Protein AF-A0A8T7GHE5-F1 (afdb_monomer_lite)

pLDDT: mean 70.97, std 9.48, range [41.5, 89.88]

Secondary structure (DSSP, 8-state):
--HHHHHHHHHHHHHHHHHHHHHHHHHHHHHHHHHHHHHHHHHHHHHHHHHHHHHH-HHHHHHHHHSHHHHHHHHHHHHHHHHHHHHHHHHHHHHHHHHHHHHHHHHHHHHHHHHHHHHHHHHH----

Structure (mmCIF, N/CA/C/O backbone):
data_AF-A0A8T7GHE5-F1
#
_entry.id   AF-A0A8T7GHE5-F1
#
loop_
_atom_site.group_PDB
_atom_site.id
_atom_site.type_symbol
_atom_site.label_atom_id
_atom_site.label_alt_id
_atom_site.label_comp_id
_atom_site.label_asym_id
_atom_site.label_entity_id
_atom_site.label_seq_id
_atom_site.pdbx_PDB_ins_code
_atom_site.Cartn_x
_atom_site.Cartn_y
_atom_site.Cartn_z
_atom_site.occupancy
_atom_site.B_iso_or_equiv
_atom_site.auth_seq_id
_atom_site.auth_comp_id
_atom_site.auth_asym_id
_atom_site.auth_atom_id
_atom_site.pdbx_PDB_model_num
ATOM 1 N N . MET A 1 1 ? -44.498 -26.209 32.058 1.00 56.53 1 MET A N 1
ATOM 2 C CA . MET A 1 1 ? -44.330 -24.821 31.568 1.00 56.53 1 MET A CA 1
ATOM 3 C C . MET A 1 1 ? -42.927 -24.287 31.841 1.00 56.53 1 MET A C 1
ATOM 5 O O . MET A 1 1 ? -42.505 -23.385 31.134 1.00 56.53 1 MET A O 1
ATOM 9 N N . ASP A 1 2 ? -42.185 -24.849 32.802 1.00 56.47 2 ASP A N 1
ATOM 10 C CA . ASP A 1 2 ? -40.830 -24.379 33.120 1.00 56.47 2 ASP A CA 1
ATOM 11 C C . ASP A 1 2 ? -39.740 -24.951 32.194 1.00 56.47 2 ASP A C 1
ATOM 13 O O . ASP A 1 2 ? -38.809 -24.230 31.855 1.00 56.47 2 ASP A O 1
ATOM 17 N N . GLU A 1 3 ? -39.890 -26.183 31.695 1.00 55.53 3 GLU A N 1
ATOM 18 C CA . GLU A 1 3 ? -38.940 -26.839 30.767 1.00 55.53 3 GLU A CA 1
ATOM 19 C C . GLU A 1 3 ? -38.733 -26.072 29.448 1.00 55.53 3 GLU A C 1
ATOM 21 O O . GLU A 1 3 ? -37.600 -25.830 29.040 1.00 55.53 3 GLU A O 1
ATOM 26 N N . GLU A 1 4 ? -39.811 -25.569 28.842 1.00 56.84 4 GLU A N 1
ATOM 27 C CA . GLU A 1 4 ? -39.770 -24.800 27.585 1.00 56.84 4 GLU A CA 1
ATOM 28 C C . GLU A 1 4 ? -39.007 -23.465 27.737 1.00 56.84 4 GLU A C 1
ATOM 30 O O . GLU A 1 4 ? -38.399 -22.944 26.799 1.00 56.84 4 GLU A O 1
ATOM 35 N N . LYS A 1 5 ? -38.982 -22.908 28.956 1.00 54.00 5 LYS A N 1
ATOM 36 C CA . LYS A 1 5 ? -38.286 -21.652 29.264 1.00 54.00 5 LYS A CA 1
ATOM 37 C C . LYS A 1 5 ? -36.775 -21.851 29.436 1.00 54.00 5 LYS A C 1
ATOM 39 O O . LYS A 1 5 ? -36.015 -20.914 29.172 1.00 54.00 5 LYS A O 1
ATOM 44 N N . TYR A 1 6 ? -36.348 -23.041 29.869 1.00 58.84 6 TYR A N 1
ATOM 45 C CA . TYR A 1 6 ? -34.935 -23.407 29.994 1.00 58.84 6 TYR A CA 1
ATOM 46 C C . TYR A 1 6 ? -34.297 -23.672 28.623 1.00 58.84 6 TYR A C 1
ATOM 48 O O . TYR A 1 6 ? -33.213 -23.145 28.365 1.00 58.84 6 TYR A O 1
ATOM 56 N N . GLU A 1 7 ? -34.993 -24.363 27.713 1.00 58.00 7 GLU A N 1
ATOM 57 C CA . GLU A 1 7 ? -34.491 -24.622 26.352 1.00 58.00 7 GLU A CA 1
ATOM 58 C C . GLU A 1 7 ? -34.291 -23.328 25.541 1.00 58.00 7 GLU A C 1
ATOM 60 O O . GLU A 1 7 ? -33.231 -23.123 24.944 1.00 58.00 7 GLU A O 1
ATOM 65 N N . LEU A 1 8 ? -35.233 -22.375 25.607 1.00 59.00 8 LEU A N 1
ATOM 66 C CA . LEU A 1 8 ? -35.065 -21.079 24.932 1.00 59.00 8 LEU A CA 1
ATOM 67 C C . LEU A 1 8 ? -33.901 -20.240 25.480 1.00 59.00 8 LEU A C 1
ATOM 69 O O . LEU A 1 8 ? -33.320 -19.423 24.756 1.00 59.00 8 LEU A O 1
ATOM 73 N N . HIS A 1 9 ? -33.573 -20.382 26.767 1.00 60.34 9 HIS A N 1
ATOM 74 C CA . HIS A 1 9 ? -32.455 -19.655 27.367 1.00 60.34 9 HIS A CA 1
ATOM 75 C C . HIS A 1 9 ? -31.099 -20.206 26.911 1.00 60.34 9 HIS A C 1
ATOM 77 O O . HIS A 1 9 ? -30.161 -19.420 26.748 1.00 60.34 9 HIS A O 1
ATOM 83 N N . GLU A 1 10 ? -30.999 -21.513 26.659 1.00 66.62 10 GLU A N 1
ATOM 84 C CA . GLU A 1 10 ? -29.804 -22.137 26.086 1.00 66.62 10 GLU A CA 1
ATOM 85 C C . GLU A 1 10 ? -29.633 -21.836 24.596 1.00 66.62 10 GLU A C 1
ATOM 87 O O . GLU A 1 10 ? -28.535 -21.446 24.189 1.00 66.62 10 GLU A O 1
ATOM 92 N N . GLU A 1 11 ? -30.700 -21.903 23.794 1.00 69.25 11 GLU A N 1
ATOM 93 C CA . GLU A 1 11 ? -30.634 -21.544 22.370 1.00 69.25 11 GLU A CA 1
ATOM 94 C C . GLU A 1 11 ? -30.195 -20.091 22.164 1.00 69.25 11 GLU A C 1
ATOM 96 O O . GLU A 1 11 ? -29.287 -19.815 21.373 1.00 69.25 11 GLU A O 1
ATOM 101 N N . ARG A 1 12 ? -30.762 -19.140 22.922 1.00 72.94 12 ARG A N 1
ATOM 102 C CA . ARG A 1 12 ? -30.337 -17.733 22.836 1.00 72.94 12 ARG A CA 1
ATOM 103 C C . ARG A 1 12 ? -28.883 -17.536 23.252 1.00 72.94 12 ARG A C 1
ATOM 105 O O . ARG A 1 12 ? -28.185 -16.739 22.625 1.00 72.94 12 ARG A O 1
ATOM 112 N N . LYS A 1 13 ? -28.409 -18.256 24.275 1.00 78.88 13 LYS A N 1
ATOM 113 C CA . LYS A 1 13 ? -26.992 -18.240 24.679 1.00 78.88 13 LYS A CA 1
ATOM 114 C C . LYS A 1 13 ? -26.090 -18.743 23.553 1.00 78.88 13 LYS A C 1
ATOM 116 O O . LYS A 1 13 ? -25.056 -18.130 23.303 1.00 78.88 13 LYS A O 1
ATOM 121 N N . ASN A 1 14 ? -26.496 -19.806 22.861 1.00 81.44 14 ASN A N 1
ATOM 122 C CA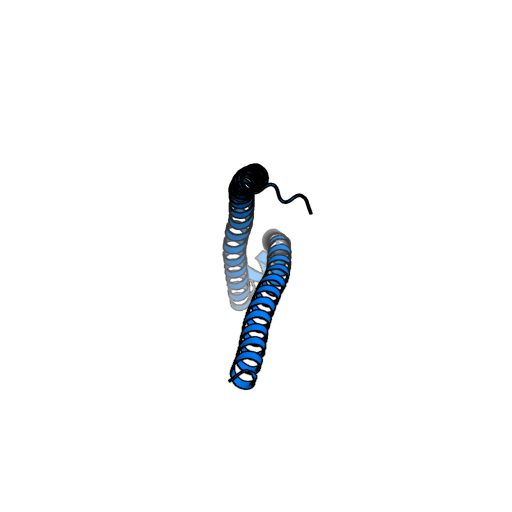 . ASN A 1 14 ? -25.753 -20.363 21.732 1.00 81.44 14 ASN A CA 1
ATOM 123 C C . ASN A 1 14 ? -25.684 -19.396 20.546 1.00 81.44 14 ASN A C 1
ATOM 125 O O . ASN A 1 14 ? -24.605 -19.188 19.997 1.00 81.44 14 ASN A O 1
ATOM 129 N N . VAL A 1 15 ? -26.793 -18.746 20.179 1.00 84.56 15 VAL A N 1
ATOM 130 C CA . VAL A 1 15 ? -26.804 -17.762 19.081 1.00 84.56 15 VAL A CA 1
ATOM 131 C C . VAL A 1 15 ? -25.948 -16.539 19.419 1.00 84.56 15 VAL A C 1
ATOM 133 O O . VAL A 1 15 ? -25.176 -16.075 18.579 1.00 84.56 15 VAL A O 1
ATOM 136 N N . LEU A 1 16 ? -26.033 -16.035 20.653 1.00 82.44 16 LEU A N 1
ATOM 137 C CA . LEU A 1 16 ? -25.201 -14.919 21.113 1.00 82.44 16 LEU A CA 1
ATOM 138 C C . LEU A 1 16 ? -23.711 -15.282 21.105 1.00 82.44 16 LEU A C 1
ATOM 140 O O . LEU A 1 16 ? -22.904 -14.495 20.619 1.00 82.44 16 LEU A O 1
ATOM 144 N N . TRP A 1 17 ? -23.354 -16.484 21.566 1.00 89.88 17 TRP A N 1
ATOM 145 C CA . TRP A 1 17 ? -21.979 -16.985 21.519 1.00 89.88 17 TRP A CA 1
ATOM 146 C C . TRP A 1 17 ? -21.460 -17.128 20.081 1.00 89.88 17 TRP A C 1
ATOM 148 O O . TRP A 1 17 ? -20.312 -16.791 19.797 1.00 89.88 17 TRP A O 1
ATOM 158 N N . LEU A 1 18 ? -22.315 -17.555 19.148 1.00 86.94 18 LEU A N 1
ATOM 159 C CA . LEU A 1 18 ? -21.964 -17.671 17.734 1.00 86.94 18 LEU A CA 1
ATOM 160 C C . LEU A 1 18 ? -21.682 -16.298 17.101 1.00 86.94 18 LEU A C 1
ATOM 162 O O . LEU A 1 18 ? -20.690 -16.136 16.392 1.00 86.94 18 LEU A O 1
ATOM 166 N N . ILE A 1 19 ? -22.521 -15.295 17.386 1.00 85.94 19 ILE A N 1
ATOM 167 C CA . ILE A 1 19 ? -22.314 -13.913 16.926 1.00 85.94 19 ILE A CA 1
ATOM 168 C C . ILE A 1 19 ? -21.015 -13.346 17.506 1.00 85.94 19 ILE A C 1
ATOM 170 O O . ILE A 1 19 ? -20.234 -12.739 16.772 1.00 85.94 19 ILE A O 1
ATOM 174 N N . ASP A 1 20 ? -20.756 -13.572 18.792 1.00 85.00 20 ASP A N 1
ATOM 175 C CA . ASP A 1 20 ? -19.546 -13.082 19.455 1.00 85.00 20 ASP A CA 1
ATOM 176 C C . ASP A 1 20 ? -18.280 -13.745 18.881 1.00 85.00 20 ASP A C 1
ATOM 178 O O . ASP A 1 20 ? -17.283 -13.077 18.589 1.00 85.00 20 ASP A O 1
ATOM 182 N N . SER A 1 21 ? -18.360 -15.044 18.576 1.00 85.75 21 SER A N 1
ATOM 183 C CA . SER A 1 21 ? -17.315 -15.794 17.872 1.00 85.75 21 SER A CA 1
ATOM 184 C C . SER A 1 21 ? -17.065 -15.246 16.460 1.00 85.75 21 SER A C 1
ATOM 186 O O . SER A 1 21 ? -15.915 -14.980 16.095 1.00 85.75 21 SER A O 1
ATOM 188 N N . PHE A 1 22 ? -18.118 -14.955 15.685 1.00 87.81 22 PHE A N 1
ATOM 189 C CA . PHE A 1 22 ? -17.979 -14.325 14.368 1.00 87.81 22 PHE A CA 1
ATOM 190 C C . PHE A 1 22 ? -17.341 -12.936 14.451 1.00 87.81 22 PHE A C 1
ATOM 192 O O . PHE A 1 22 ? -16.464 -12.611 13.648 1.00 87.81 22 PHE A O 1
ATOM 199 N N . ILE A 1 23 ? -17.729 -12.114 15.430 1.00 82.50 23 ILE A N 1
ATOM 200 C CA . ILE A 1 23 ? -17.133 -10.790 15.650 1.00 82.50 23 ILE A CA 1
ATOM 201 C C . ILE A 1 23 ? -15.643 -10.930 15.972 1.00 82.50 23 ILE A C 1
ATOM 203 O O . ILE A 1 23 ? -14.813 -10.216 15.395 1.00 82.50 23 ILE A O 1
ATOM 207 N N . HIS A 1 24 ? -15.287 -11.876 16.842 1.00 85.88 24 HIS A N 1
ATOM 208 C CA . HIS A 1 24 ? -13.900 -12.146 17.199 1.00 85.88 24 HIS A CA 1
ATOM 209 C C . HIS A 1 24 ? -13.077 -12.594 15.984 1.00 85.88 24 HIS A C 1
ATOM 211 O O . HIS A 1 24 ? -11.975 -12.088 15.744 1.00 85.88 24 HIS A O 1
ATOM 217 N N . GLN A 1 25 ? -13.639 -13.476 15.159 1.00 81.31 25 GLN A N 1
ATOM 218 C CA . GLN A 1 25 ? -12.991 -14.011 13.967 1.00 81.31 25 GLN A CA 1
ATOM 219 C C . GLN A 1 25 ? -12.811 -12.943 12.877 1.00 81.31 25 GLN A C 1
ATOM 221 O O . GLN A 1 25 ? -11.722 -12.813 12.313 1.00 81.31 25 GLN A O 1
ATOM 226 N N . ILE A 1 26 ? -13.821 -12.096 12.647 1.00 83.31 26 ILE A N 1
ATOM 227 C CA . ILE A 1 26 ? -13.737 -10.946 11.732 1.00 83.31 26 ILE A CA 1
ATOM 228 C C . ILE A 1 26 ? -12.665 -9.958 12.201 1.00 83.31 26 ILE A C 1
ATOM 230 O O . ILE A 1 26 ? -11.909 -9.420 11.388 1.00 83.31 26 ILE A O 1
ATOM 234 N N . ASN A 1 27 ? -12.581 -9.700 13.506 1.00 78.50 27 ASN A N 1
ATOM 235 C CA . ASN A 1 27 ? -11.590 -8.785 14.061 1.00 78.50 27 ASN A CA 1
ATOM 236 C C . ASN A 1 27 ? -10.160 -9.346 13.956 1.00 78.50 27 ASN A C 1
ATOM 238 O O . ASN A 1 27 ? -9.234 -8.616 13.601 1.00 78.50 27 ASN A O 1
ATOM 242 N N . SER A 1 28 ? -9.980 -10.646 14.202 1.00 77.75 28 SER A N 1
ATOM 243 C CA . SER A 1 28 ? -8.695 -11.334 14.032 1.00 77.75 28 SER A CA 1
ATOM 244 C C . SER A 1 28 ? -8.241 -11.327 12.567 1.00 77.75 28 SER A C 1
ATOM 246 O O . SER A 1 28 ? -7.113 -10.936 12.260 1.00 77.75 28 SER A O 1
ATOM 248 N N . MET A 1 29 ? -9.157 -11.620 11.636 1.00 73.50 29 MET A N 1
ATOM 249 C CA . MET A 1 29 ? -8.870 -11.575 10.202 1.00 73.50 29 MET A CA 1
ATOM 250 C C . MET A 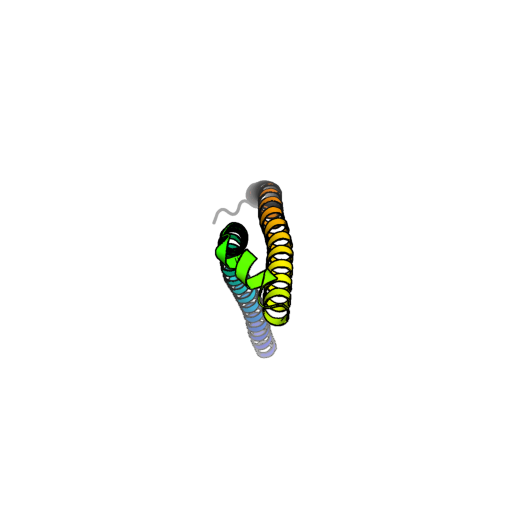1 29 ? -8.504 -10.162 9.735 1.00 73.50 29 MET A C 1
ATOM 252 O O . MET A 1 29 ? -7.563 -10.000 8.961 1.00 73.50 29 MET A O 1
ATOM 256 N N . ARG A 1 30 ? -9.168 -9.115 10.248 1.00 76.00 30 ARG A N 1
ATOM 257 C CA . ARG A 1 30 ? -8.782 -7.723 9.955 1.00 76.00 30 ARG A CA 1
ATOM 258 C C . ARG A 1 30 ? -7.375 -7.387 10.436 1.00 76.00 30 ARG A C 1
ATOM 260 O O . ARG A 1 30 ? -6.674 -6.678 9.724 1.00 76.00 30 ARG A O 1
ATOM 267 N N . LYS A 1 31 ? -6.946 -7.877 11.604 1.00 73.56 31 LYS A N 1
ATOM 268 C CA . LYS A 1 31 ? -5.572 -7.665 12.095 1.00 73.56 31 LYS A CA 1
ATOM 269 C C . LYS A 1 31 ? -4.543 -8.369 11.215 1.00 73.56 31 LYS A C 1
ATOM 271 O O . LYS A 1 31 ? -3.526 -7.765 10.889 1.00 73.56 31 LYS A O 1
ATOM 276 N N . PHE A 1 32 ? -4.828 -9.599 10.790 1.00 76.00 32 PHE A N 1
ATOM 277 C CA . PHE A 1 32 ? -3.961 -10.335 9.872 1.00 76.00 32 PHE A CA 1
ATOM 278 C C . PHE A 1 32 ? -3.864 -9.638 8.506 1.00 76.00 32 PHE A C 1
ATOM 280 O O . PHE A 1 32 ? -2.768 -9.349 8.034 1.00 76.00 32 PHE A O 1
ATOM 287 N N . LEU A 1 33 ? -5.005 -9.262 7.920 1.00 74.50 33 LEU A N 1
ATOM 288 C CA . LEU A 1 33 ? -5.073 -8.510 6.663 1.00 74.50 33 LEU A CA 1
ATOM 289 C C . LEU A 1 33 ? -4.388 -7.141 6.765 1.00 74.50 33 LEU A C 1
ATOM 291 O O . LEU A 1 33 ? -3.714 -6.730 5.827 1.00 74.50 33 LEU A O 1
ATOM 295 N N . ALA A 1 34 ? -4.518 -6.444 7.896 1.00 69.00 34 ALA A N 1
ATOM 296 C CA . ALA A 1 34 ? -3.808 -5.191 8.136 1.00 69.00 34 ALA A CA 1
ATOM 297 C C . ALA A 1 34 ? -2.291 -5.410 8.216 1.00 69.00 34 ALA A C 1
ATOM 299 O O . ALA A 1 34 ? -1.542 -4.636 7.630 1.00 69.00 34 ALA A O 1
ATOM 300 N N . GLY A 1 35 ? -1.833 -6.481 8.872 1.00 73.44 35 GLY A N 1
ATOM 301 C CA . GLY A 1 35 ? -0.420 -6.869 8.888 1.00 73.44 35 GLY A CA 1
ATOM 302 C C . GLY A 1 35 ? 0.130 -7.151 7.486 1.00 73.44 35 GLY A C 1
ATOM 303 O O . GLY A 1 35 ? 1.189 -6.640 7.128 1.00 73.44 35 GLY A O 1
ATOM 304 N N . VAL A 1 36 ? -0.627 -7.883 6.662 1.00 77.38 36 VAL A N 1
ATOM 305 C CA . VAL A 1 36 ? -0.289 -8.157 5.253 1.00 77.38 36 VAL A CA 1
ATOM 306 C C . VAL A 1 36 ? -0.305 -6.880 4.400 1.00 77.38 36 VAL A C 1
ATOM 308 O O . VAL A 1 36 ? 0.552 -6.687 3.542 1.00 77.38 36 VAL A O 1
ATOM 311 N N . ALA A 1 37 ? -1.240 -5.960 4.641 1.00 73.19 37 ALA A N 1
ATOM 312 C CA . ALA A 1 37 ? -1.266 -4.676 3.944 1.00 73.19 37 ALA A CA 1
ATOM 313 C C . ALA A 1 37 ? -0.047 -3.808 4.305 1.00 73.19 37 ALA A C 1
ATOM 315 O O . ALA A 1 37 ? 0.548 -3.182 3.431 1.00 73.19 37 ALA A O 1
ATOM 316 N N . ILE A 1 38 ? 0.368 -3.805 5.575 1.00 73.44 38 ILE A N 1
ATOM 317 C CA . ILE A 1 38 ? 1.554 -3.073 6.038 1.00 73.44 38 ILE A CA 1
ATOM 318 C C . ILE A 1 38 ? 2.834 -3.651 5.417 1.00 73.44 38 ILE A C 1
ATOM 320 O O . ILE A 1 38 ? 3.700 -2.885 4.994 1.00 73.44 38 ILE A O 1
ATOM 324 N N . SER A 1 39 ? 2.955 -4.977 5.292 1.00 79.94 39 SER A N 1
ATOM 325 C CA . SER A 1 39 ? 4.114 -5.590 4.629 1.00 79.94 39 SER A CA 1
ATOM 326 C C . SER A 1 39 ? 4.150 -5.292 3.126 1.00 79.94 39 SER A C 1
ATOM 328 O O . SER A 1 39 ? 5.218 -4.994 2.588 1.00 79.94 39 SER A O 1
ATOM 330 N N . ALA A 1 40 ? 2.992 -5.258 2.458 1.00 75.12 40 ALA A N 1
ATOM 331 C CA . ALA A 1 40 ? 2.890 -4.833 1.064 1.00 75.12 40 ALA A CA 1
ATOM 332 C C . ALA A 1 40 ? 3.325 -3.368 0.868 1.00 75.12 40 ALA A C 1
ATOM 334 O O . ALA A 1 40 ? 4.010 -3.057 -0.107 1.00 75.12 40 ALA A O 1
ATOM 335 N N . ILE A 1 41 ? 3.009 -2.475 1.815 1.00 73.38 41 ILE A N 1
ATOM 336 C CA . ILE A 1 41 ? 3.441 -1.067 1.780 1.00 73.38 41 ILE A CA 1
ATOM 337 C C . ILE A 1 41 ? 4.968 -0.938 1.831 1.00 73.38 41 ILE A C 1
ATOM 339 O O . ILE A 1 41 ? 5.500 -0.043 1.185 1.00 73.38 41 ILE A O 1
ATOM 343 N N . VAL A 1 42 ? 5.679 -1.819 2.546 1.00 75.44 42 VAL A N 1
ATOM 344 C CA . VAL A 1 42 ? 7.157 -1.822 2.604 1.00 75.44 42 VAL A CA 1
ATOM 345 C C . VAL A 1 42 ? 7.780 -2.515 1.387 1.00 75.44 42 VAL A C 1
ATOM 347 O O . VAL A 1 42 ? 8.812 -2.070 0.889 1.00 75.44 42 VAL A O 1
ATOM 350 N N . MET A 1 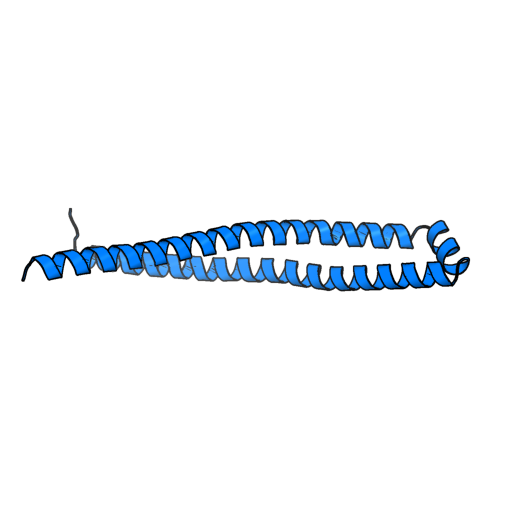43 ? 7.141 -3.557 0.848 1.00 77.12 43 MET A N 1
ATOM 351 C CA . MET A 1 43 ? 7.592 -4.212 -0.389 1.00 77.12 43 MET A CA 1
ATOM 352 C C . MET A 1 43 ? 7.415 -3.341 -1.640 1.00 77.12 43 MET A C 1
ATOM 354 O O . MET A 1 43 ? 8.189 -3.451 -2.587 1.00 77.12 43 MET A O 1
ATOM 358 N N . THR A 1 44 ? 6.437 -2.435 -1.632 1.00 77.75 44 THR A N 1
ATOM 359 C CA . THR A 1 44 ? 6.161 -1.487 -2.725 1.00 77.75 44 THR A CA 1
ATOM 360 C C . THR A 1 44 ? 7.376 -0.605 -3.076 1.00 77.75 44 THR A C 1
ATOM 362 O O . THR A 1 44 ? 7.842 -0.668 -4.212 1.00 77.75 44 THR A O 1
ATOM 365 N N . PRO A 1 45 ? 7.967 0.184 -2.153 1.00 78.06 45 PRO A N 1
ATOM 366 C CA . PRO A 1 45 ? 9.152 0.982 -2.453 1.00 78.06 45 PRO A CA 1
ATOM 367 C C . PRO A 1 45 ? 10.368 0.119 -2.802 1.00 78.06 45 PRO A C 1
ATOM 369 O O . PRO A 1 45 ? 11.181 0.553 -3.610 1.00 78.06 45 PRO A O 1
ATOM 372 N N . PHE A 1 46 ? 10.478 -1.102 -2.264 1.00 75.38 46 PHE A N 1
ATOM 373 C CA . PHE A 1 46 ? 11.549 -2.030 -2.634 1.00 75.38 46 PHE A CA 1
ATOM 374 C C . PHE A 1 46 ? 11.461 -2.434 -4.113 1.00 75.38 46 PHE A C 1
ATOM 376 O O . PHE A 1 46 ? 12.461 -2.374 -4.824 1.00 75.38 46 PHE A O 1
ATOM 383 N N . ALA A 1 47 ? 10.260 -2.751 -4.606 1.00 79.19 47 ALA A N 1
ATOM 384 C CA . ALA A 1 47 ? 10.021 -3.059 -6.015 1.00 79.19 47 ALA A CA 1
ATOM 385 C C . ALA A 1 47 ? 10.294 -1.857 -6.941 1.00 79.19 47 ALA A C 1
ATOM 387 O O . ALA A 1 47 ? 10.921 -2.027 -7.987 1.00 79.19 47 ALA A O 1
ATOM 388 N N . ILE A 1 48 ? 9.894 -0.639 -6.544 1.00 74.25 48 ILE A N 1
ATOM 389 C CA . ILE A 1 48 ? 10.220 0.594 -7.293 1.00 74.25 48 ILE A CA 1
ATOM 390 C C . ILE A 1 48 ? 11.731 0.774 -7.373 1.00 74.25 48 ILE A C 1
ATOM 392 O O . ILE A 1 48 ? 12.265 1.041 -8.447 1.00 74.25 48 ILE A O 1
ATOM 396 N N . LEU A 1 49 ? 12.420 0.635 -6.239 1.00 77.44 49 LEU A N 1
ATOM 397 C CA . LEU A 1 49 ? 13.857 0.856 -6.152 1.00 77.44 49 LEU A CA 1
ATOM 398 C C . LEU A 1 49 ? 14.615 -0.120 -7.056 1.00 77.44 49 LEU A C 1
ATOM 400 O O . LEU A 1 49 ? 15.494 0.297 -7.804 1.00 77.44 49 LEU A O 1
ATOM 404 N N . LEU A 1 50 ? 14.216 -1.394 -7.048 1.00 73.75 50 LEU A N 1
ATOM 405 C CA . LEU A 1 50 ? 14.759 -2.428 -7.929 1.00 73.75 50 LEU A CA 1
ATOM 406 C C . LEU A 1 50 ? 14.493 -2.121 -9.408 1.00 73.75 50 LEU A C 1
ATOM 408 O O . LEU A 1 50 ? 15.402 -2.231 -10.228 1.00 73.75 50 LEU A O 1
ATOM 412 N N . SER A 1 51 ? 13.277 -1.680 -9.741 1.00 75.12 51 SER A N 1
ATOM 413 C CA . SER A 1 51 ? 12.895 -1.294 -11.103 1.00 75.12 51 SER A CA 1
ATOM 414 C C . SER A 1 51 ? 13.731 -0.121 -11.627 1.00 75.12 51 SER A C 1
ATOM 416 O O . SER A 1 51 ? 14.224 -0.169 -12.752 1.00 75.12 51 SER A O 1
ATOM 418 N N . VAL A 1 52 ? 13.907 0.934 -10.826 1.00 77.00 52 VAL A N 1
ATOM 419 C CA . VAL A 1 52 ? 14.700 2.117 -11.201 1.00 77.00 52 VAL A CA 1
ATOM 420 C C . VAL A 1 52 ? 16.186 1.773 -11.290 1.00 77.00 52 VAL A C 1
ATOM 422 O O . VAL A 1 52 ? 16.864 2.218 -12.213 1.00 77.00 52 VAL A O 1
ATOM 425 N N . TYR A 1 53 ? 16.693 0.949 -10.370 1.00 77.94 53 TYR A N 1
ATOM 426 C CA . TYR A 1 53 ? 18.083 0.496 -10.378 1.00 77.94 53 TYR A CA 1
ATOM 427 C C . TYR A 1 53 ? 18.433 -0.276 -11.657 1.00 77.94 53 TYR A C 1
ATOM 429 O O . TYR A 1 53 ? 19.469 -0.018 -12.269 1.00 77.94 53 TYR A O 1
ATOM 437 N N . LEU A 1 54 ? 17.544 -1.168 -12.103 1.00 72.94 54 LEU A N 1
ATOM 438 C CA . LEU A 1 54 ? 17.700 -1.899 -13.362 1.00 72.94 54 LEU A CA 1
ATOM 439 C C . LEU A 1 54 ? 17.679 -0.975 -14.586 1.00 72.94 54 LEU A C 1
ATOM 441 O O . LEU A 1 54 ? 18.506 -1.133 -15.480 1.00 72.94 54 LEU A O 1
ATOM 445 N N . LEU A 1 55 ? 16.780 0.013 -14.609 1.00 69.81 55 LEU A N 1
ATOM 446 C CA . LEU A 1 55 ? 16.668 0.974 -15.712 1.00 69.81 55 LEU A CA 1
ATOM 447 C C . LEU A 1 55 ? 17.868 1.929 -15.815 1.00 69.81 55 LEU A C 1
ATOM 449 O O . LEU A 1 55 ? 18.238 2.317 -16.920 1.00 69.81 55 LEU A O 1
ATOM 453 N N . SER A 1 56 ? 18.499 2.282 -14.694 1.00 73.50 56 SER A N 1
ATOM 454 C CA . SER A 1 56 ? 19.711 3.115 -14.681 1.00 73.50 56 SER A CA 1
ATOM 455 C C . SER A 1 56 ? 20.978 2.362 -15.097 1.00 73.50 56 SER A C 1
ATOM 457 O O . SER A 1 56 ? 22.008 2.998 -15.326 1.00 73.50 56 SER A O 1
ATOM 459 N N . HIS A 1 57 ? 20.949 1.027 -15.194 1.00 74.75 57 HIS A N 1
ATOM 460 C CA . HIS A 1 57 ? 22.136 0.264 -15.562 1.00 74.75 57 HIS A CA 1
ATOM 461 C C . HIS A 1 57 ? 22.288 0.188 -17.099 1.00 74.75 57 HIS A C 1
ATOM 463 O O . HIS A 1 57 ? 21.466 -0.440 -17.771 1.00 74.75 57 HIS A O 1
ATOM 469 N N . PRO A 1 58 ? 23.377 0.724 -17.692 1.00 67.94 58 PRO A N 1
ATOM 470 C CA . PRO A 1 58 ? 23.547 0.808 -19.153 1.00 67.94 58 PRO A CA 1
ATOM 471 C C . PRO A 1 58 ? 23.571 -0.558 -19.858 1.00 67.94 58 PRO A C 1
ATOM 473 O O . PRO A 1 58 ? 23.154 -0.689 -21.007 1.00 67.94 58 PRO A O 1
ATOM 476 N N . SER A 1 59 ? 24.006 -1.604 -19.153 1.00 68.38 59 SER A N 1
ATOM 477 C CA . SER A 1 59 ? 23.995 -2.987 -19.636 1.00 68.38 59 SER A CA 1
ATOM 478 C C . SER A 1 59 ? 22.575 -3.515 -19.882 1.00 68.38 59 SER A C 1
ATOM 480 O O . SER A 1 59 ? 22.348 -4.200 -20.873 1.00 68.38 59 SER A O 1
ATOM 482 N N . PHE A 1 60 ? 21.600 -3.133 -19.052 1.00 66.69 60 PHE A N 1
ATOM 483 C CA . PHE A 1 60 ? 20.212 -3.565 -19.210 1.00 66.69 60 PHE A CA 1
ATOM 484 C C . PHE A 1 60 ? 19.527 -2.882 -20.399 1.00 66.69 60 PHE A C 1
ATOM 486 O O . PHE A 1 60 ? 18.846 -3.543 -21.179 1.00 66.69 60 PHE A O 1
ATOM 493 N N . LEU A 1 61 ? 19.786 -1.587 -20.601 1.00 67.31 61 LEU A N 1
ATOM 494 C CA . LEU A 1 61 ? 19.324 -0.854 -21.786 1.00 67.31 61 LEU A CA 1
ATOM 495 C C . LEU A 1 61 ? 19.938 -1.410 -23.077 1.00 67.31 61 LEU A C 1
ATOM 497 O O . LEU A 1 61 ? 19.243 -1.549 -24.077 1.00 67.31 61 LEU A O 1
ATOM 501 N N . THR A 1 62 ? 21.208 -1.824 -23.026 1.00 70.31 62 THR A N 1
ATOM 502 C CA . THR A 1 62 ? 21.880 -2.463 -24.167 1.00 70.31 62 THR A CA 1
ATOM 503 C C . THR A 1 62 ? 21.223 -3.799 -24.532 1.00 70.31 62 THR A C 1
ATOM 505 O O . THR A 1 62 ? 21.088 -4.112 -25.709 1.00 70.31 62 THR A O 1
ATOM 508 N N . ILE A 1 63 ? 20.787 -4.593 -23.548 1.00 66.56 63 ILE A N 1
ATOM 509 C CA . ILE A 1 63 ? 20.077 -5.864 -23.788 1.00 66.56 63 ILE A CA 1
ATOM 510 C C . ILE A 1 63 ? 18.665 -5.601 -24.334 1.00 66.56 63 ILE A C 1
ATOM 512 O O . ILE A 1 63 ? 18.222 -6.296 -25.245 1.00 66.56 63 ILE A O 1
ATOM 516 N N . LEU A 1 64 ? 17.994 -4.556 -23.838 1.00 66.81 64 LEU A N 1
ATOM 517 C CA . LEU A 1 64 ? 16.674 -4.122 -24.305 1.00 66.81 64 LEU A CA 1
ATOM 518 C C . LEU A 1 64 ? 16.678 -3.724 -25.791 1.00 66.81 64 LEU A C 1
ATOM 520 O O . LEU A 1 64 ? 15.731 -4.016 -26.515 1.00 66.81 64 LEU A O 1
ATOM 524 N N . GLU A 1 65 ? 17.746 -3.056 -26.228 1.00 68.12 65 GLU A N 1
ATOM 525 C CA . GLU A 1 65 ? 17.905 -2.553 -27.594 1.00 68.12 65 GLU A CA 1
ATOM 526 C C . GLU A 1 65 ? 18.435 -3.630 -28.557 1.00 68.12 65 GLU A C 1
ATOM 528 O O . GLU A 1 65 ? 18.111 -3.630 -29.744 1.00 68.12 65 GLU A O 1
ATOM 533 N N . LYS A 1 66 ? 19.226 -4.583 -28.047 1.00 69.56 66 LYS A N 1
ATOM 534 C CA . LYS A 1 66 ? 19.910 -5.601 -28.858 1.00 69.56 66 LYS A CA 1
ATOM 535 C C . LYS A 1 66 ? 19.107 -6.893 -29.045 1.00 69.56 66 LYS A C 1
ATOM 537 O O . LYS A 1 66 ? 19.259 -7.544 -30.075 1.00 69.56 66 LYS A O 1
ATOM 542 N N . GLU A 1 67 ? 18.230 -7.253 -28.107 1.00 65.62 67 GLU A N 1
ATOM 543 C CA . GLU A 1 67 ? 17.332 -8.411 -28.218 1.00 65.62 67 GLU A CA 1
ATOM 544 C C . GLU A 1 67 ? 15.871 -7.955 -28.315 1.00 65.62 67 GLU A C 1
ATOM 546 O O . GLU A 1 67 ? 15.140 -7.940 -27.329 1.00 65.62 67 GLU A O 1
ATOM 551 N N . GLY A 1 68 ? 15.422 -7.587 -29.519 1.00 68.19 68 GLY A N 1
ATOM 552 C CA . GLY A 1 68 ? 14.131 -6.914 -29.729 1.00 68.19 68 GLY A CA 1
ATOM 553 C C . GLY A 1 68 ? 12.905 -7.584 -29.086 1.00 68.19 68 GLY A C 1
ATOM 554 O O . GLY A 1 68 ? 12.059 -6.891 -28.532 1.00 68.19 68 GLY A O 1
ATOM 555 N N . VAL A 1 69 ? 12.797 -8.919 -29.087 1.00 71.50 69 VAL A N 1
ATOM 556 C CA . VAL A 1 69 ? 11.644 -9.620 -28.473 1.00 71.50 69 VAL A CA 1
ATOM 557 C C . VAL A 1 69 ? 11.774 -9.708 -26.946 1.00 71.50 69 VAL A C 1
ATOM 559 O O . VAL A 1 69 ? 10.789 -9.535 -26.227 1.00 71.50 69 VAL A O 1
ATOM 562 N N . PHE A 1 70 ? 12.987 -9.934 -26.439 1.00 71.00 70 PHE A N 1
ATOM 563 C CA . PHE A 1 70 ? 13.259 -10.029 -25.002 1.00 71.00 70 PHE A CA 1
ATOM 564 C C . PHE A 1 70 ? 13.143 -8.654 -24.325 1.00 71.00 70 PHE A C 1
ATOM 566 O O . PHE A 1 70 ? 12.581 -8.526 -23.234 1.00 71.00 70 PHE A O 1
ATOM 573 N N . GLY A 1 71 ? 13.578 -7.606 -25.028 1.00 73.25 71 GLY A N 1
ATOM 574 C CA . GLY A 1 71 ? 13.482 -6.218 -24.601 1.00 73.25 71 GLY A CA 1
ATOM 575 C C . GLY A 1 71 ? 12.043 -5.725 -24.467 1.00 73.25 71 GLY A C 1
ATOM 576 O O . GLY A 1 71 ? 11.689 -5.125 -23.455 1.00 73.25 71 GLY A O 1
ATOM 577 N N . ILE A 1 72 ? 11.167 -6.051 -25.422 1.00 75.38 72 ILE A N 1
ATOM 578 C CA . ILE A 1 72 ? 9.736 -5.709 -25.329 1.00 75.38 72 ILE A CA 1
ATOM 579 C C . ILE A 1 72 ? 9.088 -6.380 -24.107 1.00 75.38 72 ILE A C 1
ATOM 581 O O . ILE A 1 72 ? 8.329 -5.736 -23.377 1.00 75.38 72 ILE A O 1
ATOM 585 N N . 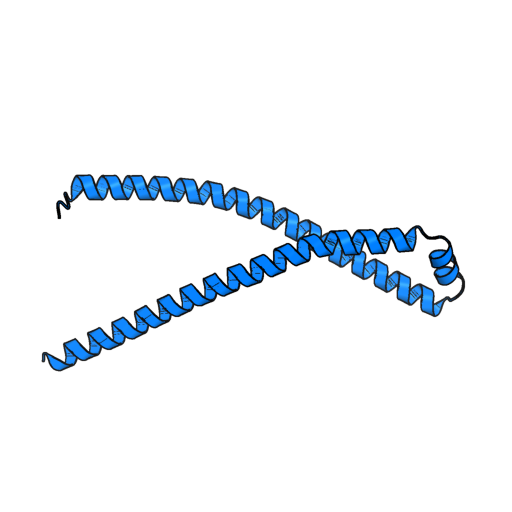GLY A 1 73 ? 9.421 -7.649 -23.842 1.00 79.00 73 GLY A N 1
ATOM 586 C CA . GLY A 1 73 ? 8.948 -8.374 -22.660 1.00 79.00 73 GLY A CA 1
ATOM 587 C C . GLY A 1 73 ? 9.344 -7.675 -21.359 1.00 79.00 73 GLY A C 1
ATOM 588 O O . GLY A 1 73 ? 8.484 -7.358 -20.536 1.00 79.00 73 GLY A O 1
ATOM 589 N N . LEU A 1 74 ? 10.628 -7.349 -21.210 1.00 74.50 74 LEU A N 1
ATOM 590 C CA . LEU A 1 74 ? 11.161 -6.648 -20.039 1.00 74.50 74 LEU A CA 1
ATOM 591 C C . LEU A 1 74 ? 10.570 -5.243 -19.863 1.00 74.50 74 LEU A C 1
ATOM 593 O O . LEU A 1 74 ? 10.222 -4.858 -18.748 1.00 74.50 74 LEU A O 1
ATOM 597 N N . PHE A 1 75 ? 10.400 -4.492 -20.950 1.00 76.62 75 PHE A N 1
ATOM 598 C CA . PHE A 1 75 ? 9.789 -3.164 -20.913 1.00 76.62 75 PHE A CA 1
ATOM 599 C C . PHE A 1 75 ? 8.323 -3.216 -20.459 1.00 76.62 75 PHE A C 1
ATOM 601 O O . PHE A 1 75 ? 7.887 -2.407 -19.632 1.00 76.62 75 PHE A O 1
ATOM 608 N N . SER A 1 76 ? 7.563 -4.201 -20.950 1.00 79.38 76 SER A N 1
ATOM 609 C CA . SER A 1 76 ? 6.173 -4.411 -20.537 1.00 79.38 76 SER A CA 1
ATOM 610 C C . SER A 1 76 ? 6.075 -4.809 -19.061 1.00 79.38 76 SER A C 1
ATOM 612 O O . SER A 1 76 ? 5.259 -4.251 -18.327 1.00 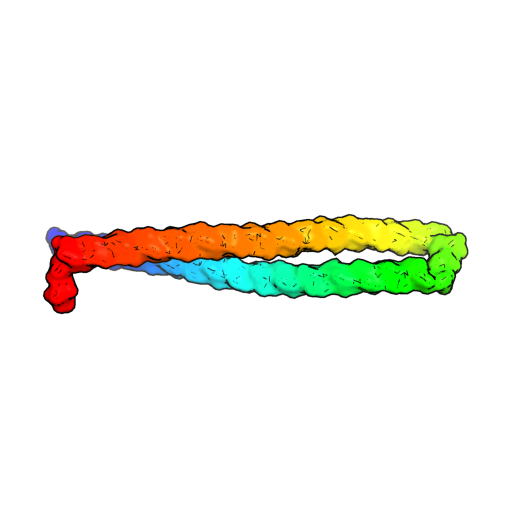79.38 76 SER A O 1
ATOM 614 N N . LEU A 1 77 ? 6.975 -5.686 -18.597 1.00 80.25 77 LEU A N 1
ATOM 615 C CA . LEU A 1 77 ? 7.060 -6.113 -17.203 1.00 80.25 77 LEU A CA 1
ATOM 616 C C . LEU A 1 77 ? 7.328 -4.916 -16.283 1.00 80.25 77 LEU A C 1
ATOM 618 O O . LEU A 1 77 ? 6.618 -4.719 -15.299 1.00 80.25 77 LEU A O 1
ATOM 622 N N . LEU A 1 78 ? 8.314 -4.083 -16.630 1.00 79.31 78 LEU A N 1
ATOM 623 C CA . LEU A 1 78 ? 8.663 -2.894 -15.852 1.00 79.31 78 LEU A CA 1
ATOM 624 C C . LEU A 1 78 ? 7.514 -1.886 -15.814 1.00 79.31 78 LEU A C 1
ATOM 626 O O . LEU A 1 78 ? 7.191 -1.368 -14.748 1.00 79.31 78 LEU A O 1
ATOM 630 N N . THR A 1 79 ? 6.841 -1.664 -16.943 1.00 81.38 79 THR A N 1
ATOM 631 C CA . THR A 1 79 ? 5.670 -0.778 -17.010 1.00 81.38 79 THR A CA 1
ATOM 632 C C . THR A 1 79 ? 4.563 -1.239 -16.058 1.00 81.38 79 THR A C 1
ATOM 634 O O . THR A 1 79 ? 4.026 -0.439 -15.290 1.00 81.38 79 THR A O 1
ATOM 637 N N . VAL A 1 80 ? 4.255 -2.540 -16.049 1.00 85.25 80 VAL A N 1
ATOM 638 C CA . VAL A 1 80 ? 3.237 -3.124 -15.160 1.00 85.25 80 VAL A CA 1
ATOM 639 C C . VAL A 1 80 ? 3.639 -2.990 -13.690 1.00 85.25 80 VAL A C 1
ATOM 641 O O . VAL A 1 80 ? 2.819 -2.578 -12.867 1.00 85.25 80 VAL A O 1
ATOM 644 N N . VAL A 1 81 ? 4.900 -3.276 -13.353 1.00 82.75 81 VAL A N 1
ATOM 645 C CA . VAL A 1 81 ? 5.425 -3.136 -11.984 1.00 82.75 81 VAL A CA 1
ATOM 646 C C . VAL A 1 81 ? 5.310 -1.690 -11.497 1.00 82.75 81 VAL A C 1
ATOM 648 O O . VAL A 1 81 ? 4.843 -1.459 -10.381 1.00 82.75 81 VAL A O 1
ATOM 651 N N . ILE A 1 82 ? 5.651 -0.712 -12.339 1.00 80.44 82 ILE A N 1
ATOM 652 C CA . ILE A 1 82 ? 5.526 0.715 -12.016 1.00 80.44 82 ILE A CA 1
ATOM 653 C C . ILE A 1 82 ? 4.063 1.082 -11.728 1.00 80.44 82 ILE A C 1
ATOM 655 O O . ILE A 1 82 ? 3.785 1.715 -10.708 1.00 80.44 82 ILE A O 1
ATOM 659 N N . ILE A 1 83 ? 3.117 0.650 -12.572 1.00 85.88 83 ILE A N 1
ATOM 660 C CA . ILE A 1 83 ? 1.682 0.932 -12.390 1.00 85.88 83 ILE A CA 1
ATOM 661 C C . ILE A 1 83 ? 1.172 0.361 -11.062 1.00 85.88 83 ILE A C 1
ATOM 663 O O . ILE A 1 83 ? 0.566 1.086 -10.269 1.00 85.88 83 ILE A O 1
ATOM 667 N N . ILE A 1 84 ? 1.444 -0.922 -10.795 1.00 81.69 84 ILE A N 1
ATOM 668 C CA . ILE A 1 84 ? 1.038 -1.589 -9.548 1.00 81.69 84 ILE A CA 1
ATOM 669 C C . ILE A 1 84 ? 1.610 -0.838 -8.347 1.00 81.69 84 ILE A C 1
ATOM 671 O O . ILE A 1 84 ? 0.918 -0.607 -7.352 1.00 81.69 84 ILE A O 1
ATOM 675 N N . SER A 1 85 ? 2.856 -0.393 -8.459 1.00 80.50 85 SER A N 1
ATOM 676 C CA . SER A 1 85 ? 3.516 0.288 -7.367 1.00 80.50 85 SER A CA 1
ATOM 677 C C . SER A 1 85 ? 2.943 1.673 -7.064 1.00 80.50 85 SER A C 1
ATOM 679 O O . SER A 1 85 ? 2.845 2.045 -5.895 1.00 80.50 85 SER A O 1
ATOM 681 N N . VAL A 1 86 ? 2.519 2.429 -8.081 1.00 81.25 86 VAL A N 1
ATOM 682 C CA . VAL A 1 86 ? 1.820 3.712 -7.892 1.00 81.25 86 VAL A CA 1
ATOM 683 C C . VAL A 1 86 ? 0.474 3.494 -7.198 1.00 81.25 86 VAL A C 1
ATOM 685 O O . VAL A 1 86 ? 0.145 4.209 -6.249 1.00 81.25 86 VAL A O 1
ATOM 688 N N . ILE A 1 87 ? -0.283 2.473 -7.614 1.00 81.69 87 ILE A N 1
ATOM 689 C CA . ILE A 1 87 ? -1.578 2.125 -7.010 1.00 81.69 87 ILE A CA 1
ATOM 690 C C . ILE A 1 87 ? -1.408 1.775 -5.524 1.00 81.69 87 ILE A C 1
ATOM 692 O O . ILE A 1 87 ? -2.159 2.269 -4.674 1.00 81.69 87 ILE A O 1
ATOM 696 N N . LEU A 1 88 ? -0.405 0.958 -5.193 1.00 74.94 88 LEU A N 1
ATOM 697 C CA . LEU A 1 88 ? -0.103 0.570 -3.814 1.00 74.94 88 LEU A CA 1
ATOM 698 C C . LEU A 1 88 ? 0.392 1.746 -2.969 1.00 74.94 88 LEU A C 1
ATOM 700 O O . LEU A 1 88 ? -0.041 1.895 -1.828 1.00 74.94 88 LEU A O 1
ATOM 704 N N . PHE A 1 89 ? 1.227 2.625 -3.524 1.00 75.00 89 PHE A N 1
ATOM 705 C CA . PHE A 1 89 ? 1.715 3.815 -2.826 1.00 75.00 89 PHE A CA 1
ATOM 706 C C . PHE A 1 89 ? 0.572 4.770 -2.453 1.00 75.00 89 PHE A C 1
ATOM 708 O O . PHE A 1 89 ? 0.459 5.205 -1.304 1.00 75.00 89 PHE A O 1
ATOM 715 N N . ILE A 1 90 ? -0.335 5.033 -3.399 1.00 73.75 90 ILE A N 1
ATOM 716 C CA . ILE A 1 90 ? -1.525 5.861 -3.167 1.00 73.75 90 ILE A CA 1
ATOM 717 C C . ILE A 1 90 ? -2.432 5.206 -2.115 1.00 73.75 90 ILE A C 1
ATOM 719 O O . ILE A 1 90 ? -2.887 5.876 -1.184 1.00 73.75 90 ILE A O 1
ATOM 723 N N . THR A 1 91 ? -2.660 3.894 -2.215 1.00 73.94 91 THR A N 1
ATOM 724 C CA . THR A 1 91 ? -3.509 3.142 -1.276 1.00 73.94 91 THR A CA 1
ATOM 725 C C . THR A 1 91 ? -2.922 3.122 0.138 1.00 73.94 91 THR A C 1
ATOM 727 O O . THR A 1 91 ? -3.648 3.364 1.106 1.00 73.94 91 THR A O 1
ATOM 730 N N . GLY A 1 92 ? -1.609 2.916 0.267 1.00 68.75 92 GLY A N 1
ATOM 731 C CA . GLY A 1 92 ? -0.896 2.928 1.544 1.00 68.75 92 GLY A CA 1
ATOM 732 C C . GLY A 1 92 ? -0.935 4.295 2.228 1.00 68.75 92 GLY A C 1
ATOM 733 O O . GLY A 1 92 ? -1.227 4.387 3.424 1.00 68.75 92 GLY A O 1
ATOM 734 N N . ILE A 1 93 ? -0.752 5.379 1.465 1.00 68.94 93 ILE A N 1
ATOM 735 C CA . ILE A 1 93 ? -0.872 6.752 1.979 1.00 68.94 93 ILE A CA 1
ATOM 736 C C . ILE A 1 93 ? -2.311 7.068 2.410 1.00 68.94 93 ILE A C 1
ATOM 738 O O . ILE A 1 93 ? -2.531 7.674 3.467 1.00 68.94 93 ILE A O 1
ATOM 742 N N . LEU A 1 94 ? -3.314 6.655 1.625 1.00 61.69 94 LEU A N 1
ATOM 743 C CA . LEU A 1 94 ? -4.715 6.905 1.968 1.00 61.69 94 LEU A CA 1
ATOM 744 C C . LEU A 1 94 ? -5.166 6.124 3.209 1.00 61.69 94 LEU A C 1
ATOM 746 O O . LEU A 1 94 ? -5.923 6.673 4.018 1.00 61.69 94 LEU A O 1
ATOM 750 N N . GLN A 1 95 ? -4.699 4.884 3.396 1.00 58.00 95 GLN A N 1
ATOM 751 C CA . GLN A 1 95 ? -4.983 4.099 4.603 1.00 58.00 95 GLN A CA 1
ATOM 752 C C . GLN A 1 95 ? -4.452 4.789 5.863 1.00 58.00 95 GLN A C 1
ATOM 754 O O . GLN A 1 95 ? -5.196 4.926 6.839 1.00 58.00 95 GLN A O 1
ATOM 759 N N . TYR A 1 96 ? -3.229 5.326 5.821 1.00 58.94 96 TYR A N 1
ATOM 760 C CA . TYR A 1 96 ? -2.634 6.049 6.950 1.00 58.94 96 TYR A CA 1
ATOM 761 C C . TYR A 1 96 ? -3.433 7.300 7.348 1.00 58.94 96 TYR A C 1
ATOM 763 O O . TYR A 1 96 ? -3.669 7.551 8.535 1.00 58.94 96 TYR A O 1
ATOM 771 N N . ARG A 1 97 ? -3.919 8.080 6.369 1.00 58.56 97 ARG A N 1
ATOM 772 C CA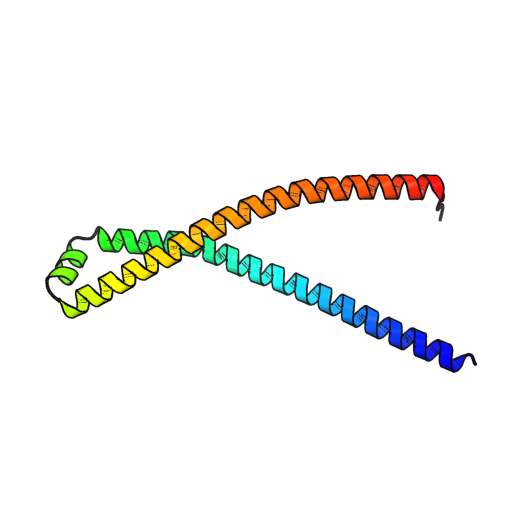 . ARG A 1 97 ? -4.755 9.266 6.642 1.00 58.56 97 ARG A CA 1
ATOM 773 C C . ARG A 1 97 ? -6.128 8.905 7.200 1.00 58.56 97 ARG A C 1
ATOM 775 O O . ARG A 1 97 ? -6.579 9.563 8.140 1.00 58.56 97 ARG A O 1
ATOM 782 N N . LYS A 1 98 ? -6.794 7.880 6.656 1.00 53.50 98 LYS A N 1
ATOM 783 C CA . LYS A 1 98 ? -8.117 7.463 7.148 1.00 53.50 98 LYS A CA 1
ATOM 784 C C . LYS A 1 98 ? -8.041 6.900 8.566 1.00 53.50 98 LYS A C 1
ATOM 786 O O . LYS A 1 98 ? -8.886 7.264 9.376 1.00 53.50 98 LYS A O 1
ATOM 791 N N . ILE A 1 99 ? -7.006 6.129 8.904 1.00 58.72 99 ILE A N 1
ATOM 792 C CA . ILE A 1 99 ? -6.771 5.634 10.272 1.00 58.72 99 ILE A CA 1
ATOM 793 C C . ILE A 1 99 ? -6.559 6.782 11.266 1.00 58.72 99 ILE A C 1
ATOM 795 O O . ILE A 1 99 ? -7.179 6.787 12.328 1.00 58.72 99 ILE A O 1
ATOM 799 N N . ARG A 1 100 ? -5.773 7.808 10.909 1.00 54.03 100 ARG A N 1
ATOM 800 C CA . ARG A 1 100 ? -5.555 8.974 11.785 1.00 54.03 100 ARG A CA 1
ATOM 801 C C . ARG A 1 100 ? -6.836 9.786 12.014 1.00 54.03 100 ARG A C 1
ATOM 803 O O . ARG A 1 100 ? -7.056 10.299 13.109 1.00 54.03 100 ARG A O 1
ATOM 810 N N . PHE A 1 101 ? -7.695 9.886 10.999 1.00 53.19 101 PHE A N 1
ATOM 811 C CA . PHE A 1 101 ? -8.978 10.585 11.103 1.00 53.19 101 PHE A CA 1
ATOM 812 C C . PHE A 1 101 ? -10.025 9.782 11.894 1.00 53.19 101 PHE A C 1
ATOM 814 O O . PHE A 1 101 ? -10.750 10.348 12.711 1.00 53.19 101 PHE A O 1
ATOM 821 N N . TRP A 1 102 ? -10.068 8.458 11.713 1.00 50.19 102 TRP A N 1
ATOM 822 C CA . TRP A 1 102 ? -10.944 7.566 12.478 1.00 50.19 102 TRP A CA 1
ATOM 823 C C . TRP A 1 102 ? -10.541 7.508 13.952 1.00 50.19 102 TRP A C 1
ATOM 825 O O . TRP A 1 102 ? -11.411 7.537 14.814 1.00 50.19 102 TRP A O 1
ATOM 835 N N . TYR A 1 103 ? -9.237 7.545 14.251 1.00 58.44 103 TYR A N 1
ATOM 836 C CA . TYR A 1 103 ? -8.729 7.652 15.620 1.00 58.44 103 TYR A CA 1
ATOM 837 C C . TYR A 1 103 ? -9.237 8.917 16.324 1.00 58.44 103 TYR A C 1
ATOM 839 O O . TYR A 1 103 ? -9.694 8.839 17.459 1.00 58.44 103 TYR A O 1
ATOM 847 N N . LYS A 1 104 ? -9.231 10.069 15.633 1.00 59.97 104 LYS A N 1
ATOM 848 C CA . LYS A 1 104 ? -9.738 11.339 16.178 1.00 59.97 104 LYS A CA 1
ATOM 849 C C . LYS A 1 104 ? -11.243 11.292 16.470 1.00 59.97 104 LYS A C 1
ATOM 851 O O . LYS A 1 104 ? -11.679 11.785 17.501 1.00 59.97 104 LYS A O 1
ATOM 856 N N . LYS A 1 105 ? -12.035 10.686 15.583 1.00 62.41 105 LYS A N 1
ATOM 857 C CA . LYS A 1 105 ? -13.488 10.557 15.777 1.00 62.41 105 LYS A CA 1
ATOM 858 C C . LYS A 1 105 ? -13.846 9.493 16.823 1.00 62.41 105 LYS A C 1
ATOM 860 O O . LYS A 1 105 ? -14.835 9.637 17.533 1.00 62.41 105 LYS A O 1
ATOM 865 N N . TYR A 1 106 ? -13.022 8.455 16.952 1.00 58.88 106 TYR A N 1
ATOM 866 C CA . TYR A 1 106 ? -13.169 7.402 17.955 1.00 58.88 106 TYR A CA 1
ATOM 867 C C . TYR A 1 106 ? -12.859 7.897 19.372 1.00 58.88 106 TYR A C 1
ATOM 869 O O . TYR A 1 106 ? -13.586 7.563 20.302 1.00 58.88 106 TYR A O 1
ATOM 877 N N . THR A 1 107 ? -11.830 8.729 19.559 1.00 64.62 107 THR A N 1
ATOM 878 C CA . THR A 1 107 ? -11.540 9.335 20.871 1.00 64.62 107 THR A CA 1
ATOM 879 C C . THR A 1 107 ? -12.625 10.314 21.313 1.00 64.62 107 THR A C 1
ATOM 881 O O . THR A 1 107 ? -12.946 10.367 22.498 1.00 64.62 107 THR A O 1
ATOM 884 N N . GLU A 1 108 ? -13.241 11.033 20.375 1.00 71.19 108 GLU A N 1
ATOM 885 C CA . GLU A 1 108 ? -14.406 11.887 20.635 1.00 71.19 108 GLU A CA 1
ATOM 886 C C . GLU A 1 108 ? -15.637 11.065 21.046 1.00 71.19 108 GLU A C 1
ATOM 888 O O . GLU A 1 108 ? -16.292 11.376 22.038 1.00 71.19 108 GLU A O 1
ATOM 893 N N . TYR A 1 109 ? -15.894 9.952 20.352 1.00 66.19 109 TYR A N 1
ATOM 894 C CA . TYR A 1 109 ? -16.945 9.002 20.725 1.00 66.19 109 TYR A CA 1
ATOM 895 C C . TYR A 1 109 ? -16.697 8.349 22.089 1.00 66.19 109 TYR A C 1
ATOM 897 O O . TYR A 1 109 ? -17.636 8.171 22.859 1.00 66.19 109 TYR A O 1
ATOM 905 N N . LYS A 1 110 ? -15.443 8.006 22.414 1.00 67.62 110 LYS A N 1
ATOM 906 C CA . LYS A 1 110 ? -15.087 7.418 23.712 1.00 67.62 110 LYS A CA 1
ATOM 907 C C . LYS A 1 110 ? -15.324 8.407 24.856 1.00 67.62 110 LYS A C 1
ATOM 909 O O . LYS A 1 110 ? -15.898 8.014 25.863 1.00 67.62 110 LYS A O 1
ATOM 914 N N . LYS A 1 111 ? -14.982 9.685 24.661 1.00 72.50 111 LYS A N 1
ATOM 915 C CA . LYS A 1 111 ? -15.299 10.759 25.616 1.00 72.50 111 LYS A CA 1
ATOM 916 C C . LYS A 1 111 ? -16.802 10.963 25.790 1.00 72.50 111 LYS A C 1
ATOM 918 O O . LYS A 1 111 ? -17.274 11.061 26.914 1.00 72.50 111 LYS A O 1
ATOM 923 N N . ALA A 1 112 ? -17.562 10.971 24.693 1.00 69.31 112 ALA A N 1
ATOM 924 C CA . ALA A 1 112 ? -19.018 11.075 24.762 1.00 69.31 112 ALA A CA 1
ATOM 925 C C . ALA A 1 112 ? -19.650 9.869 25.480 1.00 69.31 112 ALA A C 1
ATOM 927 O O . ALA A 1 112 ? -20.623 10.030 26.212 1.00 69.31 112 ALA A O 1
ATOM 928 N N . LYS A 1 113 ? -19.079 8.669 25.311 1.00 68.88 113 LYS A N 1
ATOM 929 C CA . LYS A 1 113 ? -19.508 7.463 26.025 1.00 68.88 113 LYS A CA 1
ATOM 930 C C . LYS A 1 113 ? -19.175 7.530 27.519 1.00 68.88 113 LYS A C 1
ATOM 932 O O . LYS A 1 113 ? -20.047 7.211 28.311 1.00 68.88 113 LYS A O 1
ATOM 937 N N . GLU A 1 114 ? -17.980 7.987 27.899 1.00 71.62 114 GLU A N 1
ATOM 938 C CA . GLU A 1 114 ? -17.589 8.196 29.307 1.00 71.62 114 GLU A CA 1
ATOM 939 C C . GLU A 1 114 ? -18.466 9.246 30.007 1.00 71.62 114 GLU A C 1
ATOM 941 O O . GLU A 1 114 ? -18.818 9.075 31.170 1.00 71.62 114 GLU A O 1
ATOM 946 N N . ASP A 1 115 ? -18.890 10.299 29.304 1.00 71.75 115 ASP A N 1
ATOM 947 C CA . ASP A 1 115 ? -19.818 11.295 29.854 1.00 71.75 115 ASP A CA 1
ATOM 948 C C . ASP A 1 115 ? -21.239 10.760 30.046 1.00 71.75 115 ASP A C 1
ATOM 950 O O . ASP A 1 115 ? -21.928 11.151 30.989 1.00 71.75 115 ASP A O 1
ATOM 954 N N . VAL A 1 116 ? -21.693 9.875 29.158 1.00 71.19 116 VAL A N 1
ATOM 955 C CA . VAL A 1 116 ? -22.985 9.197 29.302 1.00 71.19 116 VAL A CA 1
ATOM 956 C C . VAL A 1 116 ? -22.922 8.161 30.423 1.00 71.19 116 VAL A C 1
ATOM 958 O O . VAL A 1 116 ? -23.835 8.137 31.238 1.00 71.19 116 VAL A O 1
ATOM 961 N N . ASP A 1 117 ? -21.839 7.386 30.531 1.00 63.91 117 ASP A N 1
ATOM 962 C CA . ASP A 1 117 ? -21.620 6.431 31.629 1.00 63.91 117 ASP A CA 1
ATOM 963 C C . ASP A 1 117 ? -21.558 7.147 32.980 1.00 63.91 117 ASP A C 1
ATOM 965 O O . ASP A 1 117 ? -22.242 6.751 33.914 1.00 63.91 117 ASP A O 1
ATOM 969 N N . ARG A 1 118 ? -20.835 8.269 33.073 1.00 67.81 118 ARG A N 1
ATOM 970 C CA . ARG A 1 118 ? -20.777 9.096 34.286 1.00 67.81 118 ARG A CA 1
ATOM 971 C C . ARG A 1 118 ? -22.154 9.612 34.695 1.00 67.81 118 ARG A C 1
ATOM 973 O O . ARG A 1 118 ? -22.511 9.530 35.864 1.00 67.81 118 ARG A O 1
ATOM 980 N N . LYS A 1 119 ? -22.949 10.087 33.733 1.00 67.19 119 LYS A N 1
ATOM 981 C CA . LYS A 1 119 ? -24.327 10.536 33.985 1.00 67.19 119 LYS A CA 1
ATOM 982 C C . LYS A 1 119 ? -25.267 9.388 34.331 1.00 67.19 119 LYS A C 1
ATOM 984 O O . LYS A 1 119 ? -26.214 9.605 35.075 1.00 67.19 119 LYS A O 1
ATOM 989 N N . ILE A 1 120 ? -25.049 8.190 33.794 1.00 63.91 120 ILE A N 1
ATOM 990 C CA . ILE A 1 120 ? -25.824 7.000 34.155 1.00 63.91 120 ILE A CA 1
ATOM 991 C C . ILE A 1 120 ? -25.451 6.558 35.574 1.00 63.91 120 ILE A C 1
ATOM 993 O O . ILE A 1 120 ? -26.359 6.342 36.364 1.00 63.91 120 ILE A O 1
ATOM 997 N N . SER A 1 121 ? -24.169 6.540 35.943 1.00 62.09 121 SER A N 1
ATOM 998 C CA . SER A 1 121 ? -23.708 6.228 37.303 1.00 62.09 121 SER A CA 1
ATOM 999 C C . SER A 1 121 ? -24.181 7.250 38.341 1.00 62.09 121 SER A C 1
ATOM 1001 O O . SER A 1 121 ? -24.662 6.858 39.398 1.00 62.09 121 SER A O 1
ATOM 1003 N N . GLU A 1 122 ? -24.142 8.549 38.027 1.00 64.94 122 GLU A N 1
ATOM 1004 C CA . GLU A 1 122 ? -24.683 9.607 38.898 1.00 64.94 122 GLU A CA 1
ATOM 1005 C C . GLU A 1 122 ? -26.211 9.533 39.033 1.00 64.94 122 GLU A C 1
ATOM 1007 O O . GLU A 1 122 ? -26.760 9.891 40.071 1.00 64.94 122 GLU A O 1
ATOM 1012 N N . LYS A 1 123 ? -26.917 9.078 37.989 1.00 60.22 123 LYS A N 1
ATOM 1013 C CA . LYS A 1 123 ? -28.384 8.998 37.992 1.00 60.22 123 LYS A CA 1
ATOM 1014 C C . LYS A 1 123 ? -28.921 7.674 38.547 1.00 60.22 123 LYS A C 1
ATOM 1016 O O . LYS A 1 123 ? -30.082 7.642 38.947 1.00 60.22 123 LYS A O 1
ATOM 1021 N N . PHE A 1 124 ? -28.119 6.608 38.557 1.00 61.41 124 PHE A N 1
ATOM 1022 C CA . PHE A 1 124 ? -28.530 5.276 39.014 1.00 61.41 124 PHE A CA 1
ATOM 1023 C C . PHE A 1 124 ? -27.854 4.776 40.295 1.00 61.41 124 PHE A C 1
ATOM 1025 O O . PHE A 1 124 ? -28.297 3.745 40.779 1.00 61.41 124 PHE A O 1
ATOM 1032 N N . ASN A 1 125 ? -26.862 5.477 40.864 1.00 57.53 125 ASN A N 1
ATOM 1033 C CA . ASN A 1 125 ? -26.186 5.129 42.126 1.00 57.53 125 ASN A CA 1
ATOM 1034 C C . ASN A 1 125 ? -26.037 3.611 42.344 1.00 57.53 125 ASN A C 1
ATOM 1036 O O . ASN A 1 125 ? -26.522 3.074 43.339 1.00 57.53 125 ASN A O 1
ATOM 1040 N N . PHE A 1 126 ? -25.392 2.917 41.401 1.00 58.34 126 PHE A N 1
ATOM 1041 C CA . PHE A 1 126 ? -24.913 1.561 41.660 1.00 58.34 126 PHE A CA 1
ATOM 1042 C C . PHE A 1 126 ? -23.716 1.659 42.614 1.00 58.34 126 PHE A C 1
ATOM 1044 O O . PHE A 1 126 ? -22.559 1.560 42.212 1.00 58.34 126 PHE A O 1
ATOM 1051 N N . GLU A 1 127 ? -24.009 1.933 43.883 1.00 52.53 127 GLU A N 1
ATOM 1052 C CA . GLU A 1 127 ? -23.315 1.257 44.966 1.00 52.53 127 GLU A CA 1
ATOM 1053 C C . GLU A 1 127 ? -23.835 -0.181 44.957 1.00 52.53 127 GLU A C 1
ATOM 1055 O O . GLU A 1 127 ? -24.978 -0.424 45.339 1.00 52.53 127 GLU A O 1
ATOM 1060 N N . GLU A 1 128 ? -23.021 -1.065 44.374 1.00 41.50 128 GLU A N 1
ATOM 1061 C CA . GLU A 1 128 ? -22.664 -2.431 44.814 1.00 41.50 128 GLU A CA 1
ATOM 1062 C C . GLU A 1 128 ? -22.326 -3.340 43.619 1.00 41.50 128 GLU A C 1
ATOM 1064 O O . GLU A 1 128 ? -23.191 -3.562 42.739 1.00 41.50 128 GLU A O 1
#

Radius of gyration: 27.94 Å; chains: 1; bounding box: 68×39×75 Å

Foldseek 3Di:
DVVVVVVVVVVVVVVVVVVVVVVVVVVVVVVVVVVVLVVVLVVLVVLVVVLVVLVPDVVNVVCLVVVVVVNVVSVVVSVVSVVVSVVSNVVVVVVVVVVVVVVVVVVVVVVVVVVVVVVCCVVPVPPD

Sequence (128 aa):
MDEEKYELHEERKNVLWLIDSFIHQINSMRKFLAGVAISAIVMTPFAILLSVYLLSHPSFLTILEKEGVFGIGLFSLLTVVIIISVILFITGILQYRKIRFWYKKYTEYKKAKEDVDRKISEKFNFEE